Protein AF-A0A257AM51-F1 (afdb_monomer_lite)

pLDDT: mean 82.84, std 11.52, range [50.19, 95.75]

Sequence (113 aa):
MTGPAYGKIPVKAEVILSDGKETKLHDCNIYIHLKGYSLAKVTHIDMESQAFSQGRDCGVLVIGGTNSTIIIPKYRIKVKNKAFRSIIIKGFTFLNKGERIGGYRELNLKLIK

Secondary structure (DSSP, 8-state):
---S-TTEEEE--EEEEESSSEEEESS-EEEEEEE-TTTTEEEEEEEE-TTBSS--EEEEEEEEETTEEEEEESSPEEETTEEESEEEEES--SS-TT-EEESTTT-EEEEE-

Radius of gyration: 13.16 Å; chains: 1; bounding box: 34×28×33 Å

Foldseek 3Di:
DPPDDVQWDWDPWWKWFAAPDTDTDPFKTKTFGFDDPVVRQGAEIEIEDPQFPDKDKFKWKWAFADQKIKIATPAWGDGNPDTGGIMITHRDGPDHHGDIDIDSGRYIYIYHD

Structure (mmCIF, N/CA/C/O backbone):
data_AF-A0A257AM51-F1
#
_entry.id   AF-A0A257AM51-F1
#
loop_
_atom_site.group_PDB
_atom_site.id
_atom_site.type_symbol
_atom_site.label_atom_id
_atom_site.label_alt_id
_atom_site.label_comp_id
_atom_site.label_asym_id
_atom_site.label_entity_id
_atom_site.label_seq_id
_atom_site.pdbx_PDB_ins_code
_atom_site.Cartn_x
_atom_site.Cartn_y
_atom_site.Cartn_z
_atom_site.occupancy
_atom_site.B_iso_or_equiv
_atom_site.auth_seq_id
_atom_site.auth_comp_id
_atom_site.auth_asym_id
_atom_site.auth_atom_id
_atom_site.pdbx_PDB_model_num
ATOM 1 N N . MET A 1 1 ? -8.644 10.419 -9.343 1.00 57.50 1 MET A N 1
ATOM 2 C CA . MET A 1 1 ? -8.077 9.150 -9.850 1.00 57.50 1 MET A CA 1
ATOM 3 C C . MET A 1 1 ? -7.193 9.424 -11.054 1.00 57.50 1 MET A C 1
ATOM 5 O O . MET A 1 1 ? -7.636 10.130 -11.952 1.00 57.50 1 MET A O 1
ATOM 9 N N . THR A 1 2 ? -5.952 8.927 -11.054 1.00 63.34 2 THR A N 1
ATOM 10 C CA . THR A 1 2 ? -4.995 9.156 -12.157 1.00 63.34 2 THR A CA 1
ATOM 11 C C . THR A 1 2 ? -4.856 7.950 -13.083 1.00 63.34 2 THR A C 1
ATOM 13 O O . THR A 1 2 ? -4.419 8.116 -14.216 1.00 63.34 2 THR A O 1
ATOM 16 N N . GLY A 1 3 ? -5.315 6.769 -12.649 1.00 67.00 3 GLY A N 1
ATOM 17 C CA . GLY A 1 3 ? -5.383 5.575 -13.491 1.00 67.00 3 GLY A CA 1
ATOM 18 C C . GLY A 1 3 ? -4.011 5.020 -13.909 1.00 67.00 3 GLY A C 1
ATOM 19 O O . GLY A 1 3 ? -2.969 5.468 -13.416 1.00 67.00 3 GLY A O 1
ATOM 20 N N . PRO A 1 4 ? -3.992 4.009 -14.797 1.00 72.94 4 PRO A N 1
ATOM 21 C CA . PRO A 1 4 ? -2.760 3.473 -15.364 1.00 72.94 4 PRO A CA 1
ATOM 22 C C . PRO A 1 4 ? -2.031 4.543 -16.184 1.00 72.94 4 PRO A C 1
ATOM 24 O O . PRO A 1 4 ? -2.632 5.209 -17.023 1.00 72.94 4 PRO A O 1
ATOM 27 N N . ALA A 1 5 ? -0.725 4.682 -15.971 1.00 75.19 5 ALA A N 1
ATOM 28 C CA . ALA A 1 5 ? 0.117 5.625 -16.697 1.00 75.19 5 ALA A CA 1
ATOM 29 C C . ALA A 1 5 ? 1.508 5.026 -16.925 1.00 75.19 5 ALA A C 1
ATOM 31 O O . ALA A 1 5 ? 1.910 4.076 -16.250 1.00 75.19 5 ALA A O 1
ATOM 32 N N . TYR A 1 6 ? 2.261 5.591 -17.866 1.00 72.94 6 TYR A N 1
ATOM 33 C CA . TYR A 1 6 ? 3.625 5.149 -18.146 1.00 72.94 6 TYR A CA 1
ATOM 34 C C . TYR A 1 6 ? 4.496 5.283 -16.879 1.00 72.94 6 TYR A C 1
ATOM 36 O O . TYR A 1 6 ? 4.531 6.344 -16.259 1.00 72.94 6 TYR A O 1
ATOM 44 N N . GLY A 1 7 ? 5.143 4.189 -16.457 1.00 73.94 7 GLY A N 1
ATOM 45 C CA . GLY A 1 7 ? 5.882 4.105 -15.186 1.00 73.94 7 GLY A CA 1
ATOM 46 C C . GLY A 1 7 ? 5.078 3.589 -13.980 1.00 73.94 7 GLY A C 1
ATOM 47 O O . GLY A 1 7 ? 5.676 3.332 -12.933 1.00 73.94 7 GLY A O 1
ATOM 48 N N . LYS A 1 8 ? 3.757 3.383 -14.109 1.00 81.12 8 LYS A N 1
ATOM 49 C CA . LYS A 1 8 ? 2.907 2.737 -13.093 1.00 81.12 8 LYS A CA 1
ATOM 50 C C . LYS A 1 8 ? 2.656 1.272 -13.436 1.00 81.12 8 LYS A C 1
ATOM 52 O O . LYS A 1 8 ? 2.083 0.962 -14.477 1.00 81.12 8 LYS A O 1
ATOM 57 N N . ILE A 1 9 ? 3.023 0.374 -12.528 1.00 85.00 9 ILE A N 1
ATOM 58 C CA . ILE A 1 9 ? 2.742 -1.059 -12.656 1.00 85.00 9 ILE A CA 1
ATOM 59 C C . ILE A 1 9 ? 1.526 -1.405 -11.789 1.00 85.00 9 ILE A C 1
ATOM 61 O O . ILE A 1 9 ? 1.599 -1.214 -10.572 1.00 85.00 9 ILE A O 1
ATOM 65 N N . PRO A 1 10 ? 0.414 -1.900 -12.367 1.00 87.62 10 PRO A N 1
ATOM 66 C CA . PRO A 1 10 ? -0.753 -2.300 -11.592 1.00 87.62 10 PRO A CA 1
ATOM 67 C C . PRO A 1 10 ? -0.463 -3.564 -10.779 1.00 87.62 10 PRO A C 1
ATOM 69 O O . PRO A 1 10 ? 0.102 -4.533 -11.288 1.00 87.62 10 PRO A O 1
ATOM 72 N N . VAL A 1 11 ? -0.907 -3.574 -9.525 1.00 89.44 11 VAL A N 1
ATOM 73 C CA . VAL A 1 11 ? -0.805 -4.734 -8.634 1.00 89.44 11 VAL A CA 1
ATOM 74 C C . VAL A 1 11 ? -2.193 -5.327 -8.427 1.00 89.44 11 VAL A C 1
ATOM 76 O O . VAL A 1 11 ? -3.076 -4.689 -7.855 1.00 89.44 11 VAL A O 1
ATOM 79 N N . LYS A 1 12 ? -2.386 -6.570 -8.882 1.00 89.81 12 LYS A N 1
ATOM 80 C CA . LYS A 1 12 ? -3.619 -7.332 -8.650 1.00 89.81 12 LYS A CA 1
ATOM 81 C C . LYS A 1 12 ? -3.587 -7.928 -7.245 1.00 89.81 12 LYS A C 1
ATOM 83 O O . LYS A 1 12 ? -2.990 -8.980 -7.040 1.00 89.81 12 LYS A O 1
ATOM 88 N N . ALA A 1 13 ? -4.203 -7.246 -6.290 1.00 92.94 13 ALA A N 1
ATOM 89 C CA . ALA A 1 13 ? -4.240 -7.680 -4.901 1.00 92.94 13 ALA A CA 1
ATOM 90 C C . ALA A 1 13 ? -5.478 -7.144 -4.175 1.00 92.94 13 ALA A C 1
ATOM 92 O O . ALA A 1 13 ? -6.087 -6.162 -4.595 1.00 92.94 13 ALA A O 1
ATOM 93 N N . GLU A 1 14 ? -5.835 -7.783 -3.064 1.00 94.62 14 GLU A N 1
ATOM 94 C CA . GLU A 1 14 ? -6.917 -7.307 -2.208 1.00 94.62 14 GLU A CA 1
ATOM 95 C C . GLU A 1 14 ? -6.399 -6.276 -1.209 1.00 94.62 14 GLU A C 1
ATOM 97 O O . GLU A 1 14 ? -5.393 -6.511 -0.537 1.00 94.62 14 GLU A O 1
ATOM 102 N N . VAL A 1 15 ? -7.122 -5.166 -1.060 1.00 94.75 15 VAL A N 1
ATOM 103 C CA . VAL A 1 15 ? -6.813 -4.133 -0.068 1.00 94.75 15 VAL A CA 1
ATOM 104 C C . VAL A 1 15 ? -7.720 -4.291 1.141 1.00 94.75 15 VAL A C 1
ATOM 106 O O . VAL A 1 15 ? -8.947 -4.264 1.042 1.00 94.75 15 VAL A O 1
ATOM 109 N N . ILE A 1 16 ? -7.106 -4.418 2.309 1.00 95.75 16 ILE A N 1
ATOM 110 C CA . ILE A 1 16 ? -7.783 -4.503 3.597 1.00 95.75 16 ILE A CA 1
ATOM 111 C C . ILE A 1 16 ? -7.281 -3.364 4.471 1.00 95.75 16 ILE A C 1
ATOM 113 O O . ILE A 1 16 ? -6.082 -3.148 4.614 1.00 95.75 16 ILE A O 1
ATOM 117 N N . LEU A 1 17 ? -8.200 -2.633 5.081 1.00 94.56 17 LEU A N 1
ATOM 118 C CA . LEU A 1 17 ? -7.901 -1.623 6.085 1.00 94.56 17 LEU A CA 1
ATOM 119 C C . LEU A 1 17 ? -8.039 -2.255 7.468 1.00 94.56 17 LEU A C 1
ATOM 121 O O . LEU A 1 17 ? -8.993 -2.995 7.710 1.00 94.56 17 LEU A O 1
ATOM 125 N N . SER A 1 18 ? -7.104 -1.969 8.374 1.00 94.75 18 SER A N 1
ATOM 126 C CA . SER A 1 18 ? -7.128 -2.529 9.726 1.00 94.75 18 SER A CA 1
ATOM 127 C C . SER A 1 18 ? -6.856 -1.480 10.803 1.00 94.75 18 SER A C 1
ATOM 129 O O . SER A 1 18 ? -5.964 -0.636 10.689 1.00 94.75 18 SER A O 1
ATOM 131 N N . ASP A 1 19 ? -7.648 -1.530 11.869 1.00 92.88 19 ASP A N 1
ATOM 132 C CA . ASP A 1 19 ? -7.470 -0.792 13.127 1.00 92.88 19 ASP A CA 1
ATOM 133 C C . ASP A 1 19 ? -7.495 -1.721 14.357 1.00 92.88 19 ASP A C 1
ATOM 135 O O . ASP A 1 19 ? -7.668 -1.265 15.484 1.00 92.88 19 ASP A O 1
ATOM 139 N N . GLY A 1 20 ? -7.304 -3.023 14.130 1.00 88.62 20 GLY A N 1
ATOM 140 C CA . GLY A 1 20 ? -7.659 -4.092 15.066 1.00 88.62 20 GLY A CA 1
ATOM 141 C C . GLY A 1 20 ? -8.780 -4.974 14.510 1.00 88.62 20 GLY A C 1
ATOM 142 O O . GLY A 1 20 ? -8.806 -6.168 14.795 1.00 88.62 20 GLY A O 1
ATOM 143 N N . LYS A 1 21 ? -9.636 -4.426 13.635 1.00 92.50 21 LYS A N 1
ATOM 144 C CA . LYS A 1 21 ? -10.586 -5.189 12.814 1.00 92.50 21 LYS A CA 1
ATOM 145 C C . LYS A 1 21 ? -10.278 -5.028 11.325 1.00 92.50 21 LYS A C 1
ATOM 147 O O . LYS A 1 21 ? -10.081 -3.916 10.843 1.00 92.50 21 LYS A O 1
ATOM 152 N N . GLU A 1 22 ? -10.283 -6.133 10.581 1.00 93.88 22 GLU A N 1
ATOM 153 C CA . GLU A 1 22 ? -10.096 -6.119 9.125 1.00 93.88 22 GLU A CA 1
ATOM 154 C C . GLU A 1 22 ? -11.378 -5.672 8.405 1.00 93.88 22 GLU A C 1
ATOM 156 O O . GLU A 1 22 ? -12.465 -6.201 8.639 1.00 93.88 22 GLU A O 1
ATOM 161 N N . THR A 1 23 ? -11.252 -4.689 7.513 1.00 94.38 23 THR A N 1
ATOM 162 C CA . THR A 1 23 ? -12.320 -4.214 6.623 1.00 94.38 23 THR A CA 1
ATOM 163 C C . THR A 1 23 ? -11.814 -4.229 5.186 1.00 94.38 23 THR A C 1
ATOM 165 O O . THR A 1 23 ? -10.857 -3.527 4.861 1.00 94.38 23 THR A O 1
ATOM 168 N N . LYS A 1 24 ? -12.451 -5.010 4.310 1.00 94.06 24 LYS A N 1
ATOM 169 C CA . LYS A 1 24 ? -12.094 -5.056 2.886 1.00 94.06 24 LYS A CA 1
ATOM 170 C C . LYS A 1 24 ? -12.488 -3.751 2.189 1.00 94.06 24 LYS A C 1
ATOM 172 O O . LYS A 1 24 ? -13.600 -3.257 2.371 1.00 94.06 24 LYS A O 1
ATOM 177 N N . LEU A 1 25 ? -11.575 -3.204 1.389 1.00 92.00 25 LEU A N 1
ATOM 178 C CA . LEU A 1 25 ? -11.809 -2.042 0.539 1.00 92.00 25 LEU A CA 1
ATOM 179 C C . LEU A 1 25 ? -11.966 -2.525 -0.908 1.00 92.00 25 LEU A C 1
ATOM 181 O O . LEU A 1 25 ? -10.980 -2.837 -1.567 1.00 92.00 25 LEU A O 1
ATOM 185 N N . HIS A 1 26 ? -13.214 -2.630 -1.369 1.00 86.62 26 HIS A N 1
ATOM 186 C CA . HIS A 1 26 ? -13.548 -3.255 -2.655 1.00 86.62 26 HIS A CA 1
ATOM 187 C C . HIS A 1 26 ? -13.095 -2.439 -3.877 1.00 86.62 26 HIS A C 1
ATOM 189 O O . HIS A 1 26 ? -12.669 -3.029 -4.863 1.00 86.62 26 HIS A O 1
ATOM 195 N N . ASP A 1 27 ? -13.094 -1.107 -3.780 1.00 87.12 27 ASP A N 1
ATOM 196 C CA . ASP A 1 27 ? -12.796 -0.211 -4.904 1.00 87.12 27 ASP A CA 1
ATOM 197 C C . ASP A 1 27 ? -11.440 0.478 -4.720 1.00 87.12 27 ASP A C 1
ATOM 199 O O . ASP A 1 27 ? -11.369 1.702 -4.580 1.00 87.12 27 ASP A O 1
ATOM 203 N N . CYS A 1 28 ? -10.360 -0.301 -4.633 1.00 89.75 28 CYS A N 1
ATOM 204 C CA . CYS A 1 28 ? -9.007 0.235 -4.494 1.00 89.75 28 CYS A CA 1
ATOM 205 C C . CYS A 1 28 ? -8.060 -0.360 -5.531 1.00 89.75 28 CYS A C 1
ATOM 207 O O . CYS A 1 28 ? -7.829 -1.567 -5.551 1.00 89.75 28 CYS A O 1
ATOM 209 N N . ASN A 1 29 ? -7.476 0.507 -6.353 1.00 90.62 29 ASN A N 1
ATOM 210 C CA . ASN A 1 29 ? -6.427 0.135 -7.291 1.00 90.62 29 ASN A CA 1
ATOM 211 C C . ASN A 1 29 ? -5.060 0.425 -6.675 1.00 90.62 29 ASN A C 1
ATOM 213 O O . ASN A 1 29 ? -4.847 1.505 -6.124 1.00 90.62 29 ASN A O 1
ATOM 217 N N . ILE A 1 30 ? -4.127 -0.517 -6.801 1.00 89.69 30 ILE A N 1
ATOM 218 C CA . ILE A 1 30 ? -2.752 -0.361 -6.325 1.00 89.69 30 ILE A CA 1
ATOM 219 C C . ILE A 1 30 ? -1.828 -0.222 -7.531 1.00 89.69 30 ILE A C 1
ATOM 221 O O . ILE A 1 30 ? -1.881 -1.038 -8.455 1.00 89.69 30 ILE A O 1
ATOM 225 N N . TYR A 1 31 ? -0.934 0.761 -7.484 1.00 88.06 31 TYR A N 1
ATOM 226 C CA . TYR A 1 31 ? 0.114 0.934 -8.480 1.00 88.06 31 TYR A CA 1
ATOM 227 C C . TYR A 1 31 ? 1.479 1.085 -7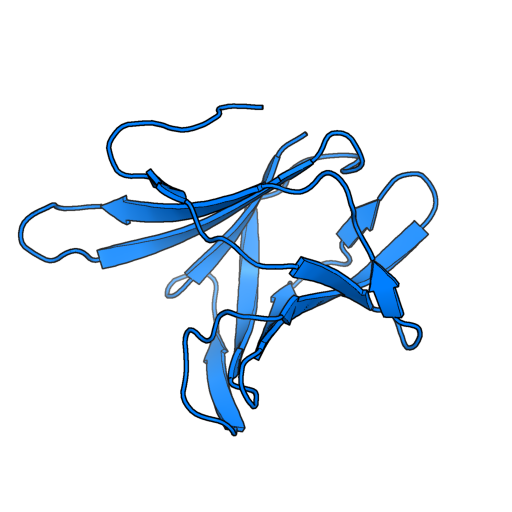.817 1.00 88.06 31 TYR A C 1
ATOM 229 O O . TYR A 1 31 ? 1.644 1.820 -6.845 1.00 88.06 31 TYR A O 1
ATOM 237 N N . ILE A 1 32 ? 2.483 0.414 -8.371 1.00 83.56 32 ILE A N 1
ATOM 238 C CA . ILE A 1 32 ? 3.888 0.639 -8.031 1.00 83.56 32 ILE A CA 1
ATOM 239 C C . ILE A 1 32 ? 4.423 1.675 -9.007 1.00 83.56 32 ILE A C 1
ATOM 241 O O . ILE A 1 32 ? 4.382 1.452 -10.219 1.00 83.56 32 ILE A O 1
ATOM 245 N N . HIS A 1 33 ? 4.924 2.797 -8.495 1.00 77.44 33 HIS A N 1
ATOM 246 C CA . HIS A 1 33 ? 5.482 3.841 -9.341 1.00 77.44 33 HIS A CA 1
ATOM 247 C C . HIS A 1 33 ? 7.005 3.724 -9.423 1.00 77.44 33 HIS A C 1
ATOM 249 O O . HIS A 1 33 ? 7.728 3.861 -8.425 1.00 77.44 33 HIS A O 1
ATOM 255 N N . LEU A 1 34 ? 7.491 3.472 -10.637 1.00 71.00 34 LEU A N 1
ATOM 256 C CA . LEU A 1 34 ? 8.906 3.352 -10.954 1.00 71.00 34 LEU A CA 1
ATOM 257 C C . LEU A 1 34 ? 9.455 4.677 -11.484 1.00 71.00 34 LEU A C 1
ATOM 259 O O . LEU A 1 34 ? 8.803 5.367 -12.266 1.00 71.00 34 LEU A O 1
ATOM 263 N N . LYS A 1 35 ? 10.696 5.006 -11.118 1.00 66.94 35 LYS A N 1
ATOM 264 C CA . LYS A 1 35 ? 11.445 6.108 -11.734 1.00 66.94 35 LYS A CA 1
ATOM 265 C C . LYS A 1 35 ? 12.814 5.621 -12.198 1.00 66.94 35 LYS A C 1
ATOM 267 O O . LYS A 1 35 ? 13.515 4.928 -11.467 1.00 66.94 35 LYS A O 1
ATOM 272 N N . GLY A 1 36 ? 13.200 6.037 -13.405 1.00 60.44 36 GLY A N 1
ATOM 273 C CA . GLY A 1 36 ? 14.458 5.646 -14.045 1.00 60.44 36 GLY A CA 1
ATOM 274 C C . GLY A 1 36 ? 14.400 4.220 -14.593 1.00 60.44 36 GLY A C 1
ATOM 275 O O . GLY A 1 36 ? 14.663 3.266 -13.867 1.00 60.44 36 GLY A O 1
ATOM 276 N N . TYR A 1 37 ? 14.079 4.084 -15.884 1.00 52.69 37 TYR A N 1
ATOM 277 C CA . TYR A 1 37 ? 13.826 2.798 -16.554 1.00 52.69 37 TYR A CA 1
ATOM 278 C C . TYR A 1 37 ? 14.986 1.802 -16.449 1.00 52.69 37 TYR A C 1
ATOM 280 O O . TYR A 1 37 ? 14.744 0.615 -16.277 1.00 52.69 37 TYR A O 1
ATOM 288 N N . SER A 1 38 ? 16.234 2.276 -16.477 1.00 56.31 38 SER A N 1
ATOM 289 C CA . SER A 1 38 ? 17.416 1.404 -16.431 1.00 56.31 38 SER A CA 1
ATOM 290 C C . SER A 1 38 ? 17.723 0.830 -15.044 1.00 56.31 38 SER A C 1
ATOM 292 O O . SER A 1 38 ? 18.375 -0.201 -14.956 1.00 56.31 38 SER A O 1
ATOM 294 N N . LEU A 1 39 ? 17.279 1.485 -13.963 1.00 62.41 39 LEU A N 1
ATOM 295 C CA . LEU A 1 39 ? 17.500 1.021 -12.583 1.00 62.41 39 LEU A CA 1
ATOM 296 C C . LEU A 1 39 ? 16.220 0.484 -11.925 1.00 62.41 39 LEU A C 1
ATOM 298 O O . LEU A 1 39 ? 16.306 -0.093 -10.847 1.00 62.41 39 LEU A O 1
ATOM 302 N N . ALA A 1 40 ? 15.051 0.723 -12.538 1.00 65.62 40 ALA A N 1
ATOM 303 C CA . ALA A 1 40 ? 13.728 0.329 -12.051 1.00 65.62 40 ALA A CA 1
ATOM 304 C C . ALA A 1 40 ? 13.511 0.632 -10.554 1.00 65.62 40 ALA A C 1
ATOM 306 O O . ALA A 1 40 ? 12.955 -0.174 -9.809 1.00 65.62 40 ALA A O 1
ATOM 307 N N . LYS A 1 41 ? 13.949 1.811 -10.089 1.00 69.00 41 LYS A N 1
ATOM 308 C CA . LYS A 1 41 ? 13.802 2.185 -8.678 1.00 69.00 41 LYS A CA 1
ATOM 309 C C . LYS A 1 41 ? 12.329 2.427 -8.365 1.00 69.00 41 LYS A C 1
ATOM 311 O O . LYS A 1 41 ? 11.712 3.337 -8.926 1.00 69.00 41 LYS A O 1
ATOM 316 N N . VAL A 1 42 ? 11.782 1.639 -7.441 1.00 69.06 42 VAL A N 1
ATOM 317 C CA . VAL A 1 42 ? 10.468 1.899 -6.846 1.00 69.06 42 VAL A CA 1
ATOM 318 C C . VAL A 1 42 ? 10.565 3.177 -6.024 1.00 69.06 42 VAL A C 1
ATOM 320 O O . VAL A 1 42 ? 11.434 3.304 -5.169 1.00 69.06 42 VAL A O 1
ATOM 323 N N . THR A 1 43 ? 9.690 4.142 -6.301 1.00 69.75 43 THR A N 1
ATOM 324 C CA . THR A 1 43 ? 9.702 5.438 -5.603 1.00 69.75 43 THR A CA 1
ATOM 325 C C . THR A 1 43 ? 8.552 5.588 -4.617 1.00 69.75 43 THR A C 1
ATOM 327 O O . THR A 1 43 ? 8.706 6.230 -3.579 1.00 69.75 43 THR A O 1
ATOM 330 N N . HIS A 1 44 ? 7.392 5.017 -4.934 1.00 78.81 44 HIS A N 1
ATOM 331 C CA . HIS A 1 44 ? 6.219 5.004 -4.068 1.00 78.81 44 HIS A CA 1
ATOM 332 C C . HIS A 1 44 ? 5.195 3.969 -4.528 1.00 78.81 44 HIS A C 1
ATOM 334 O O . HIS A 1 44 ? 5.234 3.487 -5.662 1.00 78.81 44 HIS A O 1
ATOM 340 N N . ILE A 1 45 ? 4.276 3.657 -3.618 1.00 82.31 45 ILE A N 1
ATOM 341 C CA . ILE A 1 45 ? 3.060 2.896 -3.884 1.00 82.31 45 ILE A CA 1
ATOM 342 C C . ILE A 1 45 ? 1.898 3.890 -3.903 1.00 82.31 45 ILE A C 1
ATOM 344 O O . ILE A 1 45 ? 1.674 4.605 -2.922 1.00 82.31 45 ILE A O 1
ATOM 348 N N . ASP A 1 46 ? 1.156 3.911 -5.003 1.00 86.06 46 ASP A N 1
ATOM 349 C CA . ASP A 1 46 ? -0.112 4.625 -5.116 1.00 86.06 46 ASP A CA 1
ATOM 350 C C . ASP A 1 46 ? -1.256 3.670 -4.782 1.00 86.06 46 ASP A C 1
ATOM 352 O O . ASP A 1 46 ? -1.328 2.556 -5.303 1.00 86.06 46 ASP A O 1
ATOM 356 N N . MET A 1 47 ? -2.181 4.127 -3.946 1.00 87.38 47 MET A N 1
ATOM 357 C CA . MET A 1 47 ? -3.474 3.486 -3.741 1.00 87.38 47 MET A CA 1
ATOM 358 C C . MET A 1 47 ? -4.575 4.469 -4.106 1.00 87.38 47 MET A C 1
ATOM 360 O O . MET A 1 47 ? -4.714 5.521 -3.478 1.00 87.38 47 MET A O 1
ATOM 364 N N . GLU A 1 48 ? -5.361 4.124 -5.120 1.00 87.38 48 GLU A N 1
ATOM 365 C CA . GLU A 1 48 ? -6.441 4.966 -5.628 1.00 87.38 48 GLU A CA 1
ATOM 366 C C . GLU A 1 48 ? -7.803 4.379 -5.255 1.00 87.38 48 GLU A C 1
ATOM 368 O O . GLU A 1 48 ? -8.121 3.255 -5.644 1.00 87.38 48 GLU A O 1
ATOM 373 N N . SER A 1 49 ? -8.616 5.140 -4.521 1.00 86.69 49 SER A N 1
ATOM 374 C CA . SER A 1 49 ? -9.984 4.767 -4.152 1.00 86.69 49 SER A CA 1
ATOM 375 C C . SER A 1 49 ? -10.828 6.005 -3.872 1.00 86.69 49 SER A C 1
ATOM 377 O O . SER A 1 49 ? -10.434 6.860 -3.077 1.00 86.69 49 SER A O 1
ATOM 379 N N . GLN A 1 50 ? -12.056 6.030 -4.397 1.00 85.19 50 GLN A N 1
ATOM 380 C CA . GLN A 1 50 ? -13.029 7.092 -4.108 1.00 85.19 50 GLN A CA 1
ATOM 381 C C . GLN A 1 50 ? -13.381 7.195 -2.616 1.00 85.19 50 GLN A C 1
ATOM 383 O O . GLN A 1 50 ? -13.885 8.220 -2.151 1.00 85.19 50 GLN A O 1
ATOM 388 N N . ALA A 1 51 ? -13.135 6.128 -1.850 1.00 85.56 51 ALA A N 1
ATOM 389 C CA . ALA A 1 51 ? -13.428 6.081 -0.428 1.00 85.56 51 ALA A CA 1
ATOM 390 C C . ALA A 1 51 ? -12.431 6.897 0.419 1.00 85.56 51 ALA A C 1
ATOM 392 O O . ALA A 1 51 ? -12.750 7.242 1.565 1.00 85.56 51 ALA A O 1
ATOM 393 N N . PHE A 1 52 ? -11.244 7.215 -0.114 1.00 83.75 52 PHE A N 1
ATOM 394 C CA . PHE A 1 52 ? -10.271 8.055 0.580 1.00 83.75 52 PHE A CA 1
ATOM 395 C C . PHE A 1 52 ? -10.803 9.483 0.716 1.00 83.75 52 PHE A C 1
ATOM 397 O O . PHE A 1 52 ? -11.256 10.104 -0.244 1.00 83.75 52 PHE A O 1
ATOM 404 N N . SER A 1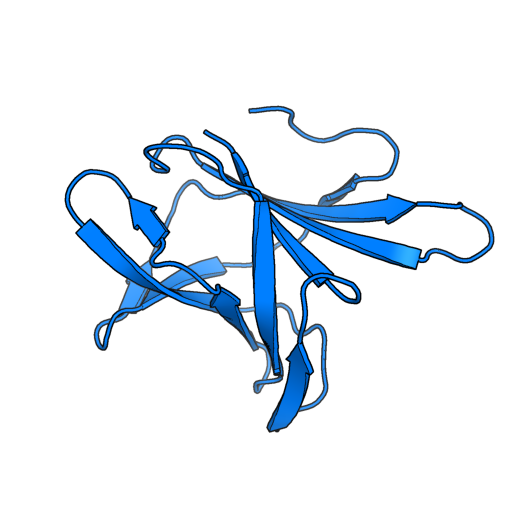 53 ? -10.759 10.027 1.934 1.00 72.50 53 SER A N 1
ATOM 405 C CA . SER A 1 53 ? -11.303 11.364 2.190 1.00 72.50 53 SER A CA 1
ATOM 406 C C . SER A 1 53 ? -10.403 12.467 1.627 1.00 72.50 53 SER A C 1
ATOM 408 O O . SER A 1 53 ? -10.907 13.445 1.079 1.00 72.50 53 SER A O 1
ATOM 410 N N . GLN A 1 54 ? -9.082 12.311 1.770 1.00 66.06 54 GLN A N 1
ATOM 411 C CA . GLN A 1 54 ? -8.043 13.213 1.267 1.00 66.06 54 GLN A CA 1
ATOM 412 C C . GLN A 1 54 ? -6.752 12.425 1.039 1.00 66.06 54 GLN A C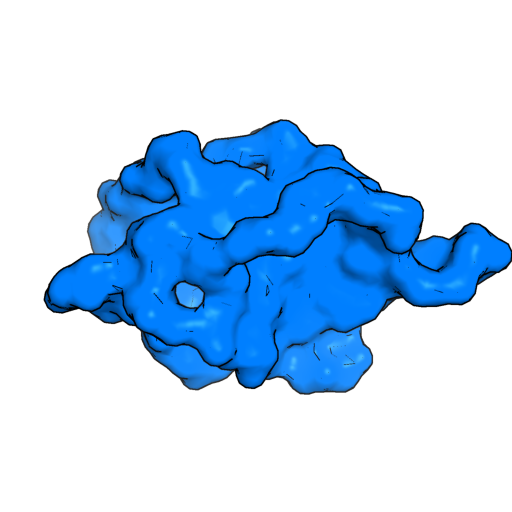 1
ATOM 414 O O . GLN A 1 54 ? -6.386 11.577 1.857 1.00 66.06 54 GLN A O 1
ATOM 419 N N . GLY A 1 55 ? -6.062 12.730 -0.057 1.00 63.69 55 GLY A N 1
ATOM 420 C CA . GLY A 1 55 ? -4.751 12.172 -0.338 1.00 63.69 55 GLY A CA 1
ATOM 421 C C . GLY A 1 55 ? -3.646 12.899 0.409 1.00 63.69 55 GLY A C 1
ATOM 422 O O . GLY A 1 55 ? -3.600 14.127 0.389 1.00 63.69 55 GLY A O 1
ATOM 423 N N . ARG A 1 56 ? -2.750 12.159 1.069 1.00 69.62 56 ARG A N 1
ATOM 424 C CA . ARG A 1 56 ? -1.477 12.712 1.546 1.00 69.62 56 ARG A CA 1
ATOM 425 C C . ARG A 1 56 ? -0.353 11.734 1.267 1.00 69.62 56 ARG A C 1
ATOM 427 O O . ARG A 1 56 ? -0.494 10.542 1.538 1.00 69.62 56 ARG A O 1
ATOM 434 N N . ASP A 1 57 ? 0.774 12.278 0.844 1.00 78.50 57 ASP A N 1
ATOM 435 C CA . ASP A 1 57 ? 2.026 11.544 0.819 1.00 78.50 57 ASP A CA 1
ATOM 436 C C . ASP A 1 57 ? 2.540 11.432 2.254 1.00 78.50 57 ASP A C 1
ATOM 438 O O . ASP A 1 57 ? 2.555 12.403 3.025 1.00 78.50 57 ASP A O 1
ATOM 442 N N . CYS A 1 58 ? 2.940 10.229 2.648 1.00 80.69 58 CYS A N 1
ATOM 443 C CA . CYS A 1 58 ? 3.619 10.033 3.915 1.00 80.69 58 CYS A CA 1
ATOM 444 C C . CYS A 1 58 ? 4.613 8.880 3.844 1.00 80.69 58 CYS A C 1
ATOM 446 O O . CYS A 1 58 ? 4.460 7.940 3.062 1.00 80.69 58 CYS A O 1
ATOM 448 N N . GLY A 1 59 ? 5.616 8.960 4.719 1.00 83.81 59 GLY A N 1
ATOM 449 C CA . GLY A 1 59 ? 6.500 7.838 4.973 1.00 83.81 59 GLY A CA 1
ATOM 450 C C . GLY A 1 59 ? 5.715 6.692 5.600 1.00 83.81 59 GLY A C 1
ATOM 451 O O . GLY A 1 59 ? 4.783 6.908 6.388 1.00 83.81 59 GLY A O 1
ATOM 452 N N . VAL A 1 60 ? 6.116 5.478 5.254 1.00 88.44 60 VAL A N 1
ATOM 453 C CA . VAL A 1 60 ? 5.480 4.251 5.722 1.00 88.44 60 VAL A CA 1
ATOM 454 C C . VAL A 1 60 ? 6.510 3.292 6.292 1.00 88.44 60 VAL A C 1
ATOM 456 O O . VAL A 1 60 ? 7.688 3.365 5.952 1.00 88.44 60 VAL A O 1
ATOM 459 N N . LEU A 1 61 ? 6.052 2.397 7.157 1.00 89.44 61 LEU A N 1
ATOM 460 C CA . LEU A 1 61 ? 6.723 1.143 7.463 1.00 89.44 61 LEU A CA 1
ATOM 461 C C . LEU A 1 61 ? 6.018 0.043 6.669 1.00 89.44 61 LEU A C 1
ATOM 463 O O . LEU A 1 61 ? 4.803 -0.115 6.784 1.00 89.44 61 LEU A O 1
ATOM 467 N N . VAL A 1 62 ? 6.768 -0.714 5.883 1.00 90.12 62 VAL A N 1
ATOM 468 C CA . VAL A 1 62 ? 6.285 -1.883 5.152 1.00 90.12 62 VAL A CA 1
ATOM 469 C C . VAL A 1 62 ? 6.869 -3.136 5.778 1.00 90.12 62 VAL A C 1
ATOM 471 O O . VAL A 1 62 ? 8.060 -3.199 6.067 1.00 90.12 62 VAL A O 1
ATOM 474 N N . ILE A 1 63 ? 6.009 -4.120 6.012 1.00 92.50 63 ILE A N 1
ATOM 475 C CA . ILE A 1 63 ? 6.346 -5.393 6.641 1.00 92.50 63 ILE A CA 1
ATOM 476 C C . ILE A 1 63 ? 5.916 -6.519 5.703 1.00 92.50 63 ILE A C 1
ATOM 478 O O . ILE A 1 63 ? 4.765 -6.552 5.255 1.00 92.50 63 ILE A O 1
ATOM 482 N N . GLY A 1 64 ? 6.831 -7.447 5.427 1.00 93.06 64 GLY A N 1
ATOM 483 C CA . GLY A 1 64 ? 6.544 -8.647 4.646 1.00 93.06 64 GLY A CA 1
ATOM 484 C C . GLY A 1 64 ? 5.785 -9.692 5.462 1.00 93.06 64 GLY A C 1
ATOM 485 O O . GLY A 1 64 ? 6.158 -10.024 6.590 1.00 93.06 64 GLY A O 1
ATOM 486 N N . GLY A 1 65 ? 4.713 -10.229 4.889 1.00 93.00 65 GLY A N 1
ATOM 487 C CA . GLY A 1 65 ? 3.925 -11.333 5.430 1.00 93.00 65 GLY A CA 1
ATOM 488 C C . GLY A 1 65 ? 3.896 -12.530 4.481 1.00 93.00 65 GLY A C 1
ATOM 489 O O . GLY A 1 65 ? 4.538 -12.546 3.434 1.00 93.00 65 GLY A O 1
ATOM 490 N N . THR A 1 66 ? 3.140 -13.565 4.839 1.00 92.81 66 THR A N 1
ATOM 491 C CA . THR A 1 66 ? 2.974 -14.742 3.974 1.00 92.81 66 THR A CA 1
ATOM 492 C C . THR A 1 66 ? 1.925 -14.435 2.907 1.00 92.81 66 THR A C 1
ATOM 494 O O . THR A 1 66 ? 0.738 -14.384 3.211 1.00 92.81 66 THR A O 1
ATOM 497 N N . ASN A 1 67 ? 2.375 -14.194 1.670 1.00 93.75 67 ASN A N 1
ATOM 498 C CA . ASN A 1 67 ? 1.540 -13.734 0.549 1.00 93.75 67 ASN A CA 1
ATOM 499 C C . ASN A 1 67 ? 0.761 -12.436 0.851 1.00 93.75 67 ASN A C 1
ATOM 501 O O . ASN A 1 67 ? -0.365 -12.220 0.391 1.00 93.75 67 ASN A O 1
ATOM 505 N N . SER A 1 68 ? 1.348 -11.570 1.673 1.00 94.56 68 SER A N 1
ATOM 506 C CA . SER A 1 68 ? 0.733 -10.304 2.041 1.00 94.56 68 SER A CA 1
ATOM 507 C C . SER A 1 68 ? 1.779 -9.261 2.378 1.00 94.56 68 SER A C 1
ATOM 509 O O . SER A 1 68 ? 2.801 -9.587 2.972 1.00 94.56 68 SER A O 1
ATOM 511 N N . THR A 1 69 ? 1.459 -8.002 2.134 1.00 93.75 69 THR A N 1
ATOM 512 C CA . THR A 1 69 ? 2.234 -6.857 2.606 1.00 93.75 69 THR A CA 1
ATOM 513 C C . THR A 1 69 ? 1.416 -6.077 3.613 1.00 93.75 69 THR A C 1
ATOM 515 O O . THR A 1 69 ? 0.271 -5.730 3.337 1.00 93.75 69 THR A O 1
ATOM 518 N N . ILE A 1 70 ? 2.010 -5.735 4.752 1.00 93.94 70 ILE A N 1
ATOM 519 C CA . ILE A 1 70 ? 1.403 -4.814 5.711 1.00 93.94 70 ILE A CA 1
ATOM 520 C C . ILE A 1 70 ? 2.089 -3.459 5.569 1.00 93.94 70 ILE A C 1
ATOM 522 O O . ILE A 1 70 ? 3.308 -3.362 5.674 1.00 93.94 70 ILE A O 1
ATOM 526 N N . ILE A 1 71 ? 1.303 -2.411 5.357 1.00 92.00 71 ILE A N 1
ATOM 527 C CA . ILE A 1 71 ? 1.757 -1.026 5.274 1.00 92.00 71 ILE A CA 1
ATOM 528 C C . ILE A 1 71 ? 1.203 -0.268 6.475 1.00 92.00 71 ILE A C 1
ATOM 530 O O . ILE A 1 71 ? -0.008 -0.179 6.680 1.00 92.00 71 ILE A O 1
ATOM 534 N N . ILE A 1 72 ? 2.100 0.297 7.271 1.00 91.94 72 ILE A N 1
ATOM 535 C CA . ILE A 1 72 ? 1.788 1.116 8.438 1.00 91.94 72 ILE A CA 1
ATOM 536 C C . ILE A 1 72 ? 2.242 2.546 8.129 1.00 91.94 72 ILE A C 1
ATOM 538 O O . ILE A 1 72 ? 3.432 2.856 8.242 1.00 91.94 72 ILE A O 1
ATOM 542 N N . PRO A 1 73 ? 1.329 3.427 7.697 1.00 89.75 73 PRO A N 1
ATOM 543 C CA . PRO A 1 73 ? 1.671 4.814 7.432 1.00 89.75 73 PRO A CA 1
ATOM 544 C C . PRO A 1 73 ? 1.923 5.607 8.713 1.00 89.75 73 PRO A C 1
ATOM 546 O O . PRO A 1 73 ? 1.380 5.307 9.776 1.00 89.75 73 PRO A O 1
ATOM 549 N N . LYS A 1 74 ? 2.706 6.686 8.592 1.00 87.94 74 LYS A N 1
ATOM 550 C CA . LYS A 1 74 ? 2.974 7.630 9.693 1.00 87.94 74 LYS A CA 1
ATOM 551 C C . LYS A 1 74 ? 1.696 8.226 10.299 1.00 87.94 74 LYS A C 1
ATOM 553 O O . LYS A 1 74 ? 1.675 8.580 11.475 1.00 87.94 74 LYS A O 1
ATOM 558 N N . TYR A 1 75 ? 0.641 8.364 9.498 1.00 87.94 75 TYR A N 1
ATOM 559 C CA . TYR A 1 75 ? -0.640 8.933 9.910 1.00 87.94 75 TYR A CA 1
ATOM 560 C C . TYR A 1 75 ? -1.775 7.950 9.638 1.00 87.94 75 TYR A C 1
ATOM 562 O O . TYR A 1 75 ? -1.718 7.195 8.671 1.00 87.94 75 TYR A O 1
ATOM 570 N N . ARG A 1 76 ? -2.835 8.002 10.454 1.00 89.69 76 ARG A N 1
ATOM 571 C CA . ARG A 1 76 ? -4.027 7.171 10.239 1.00 89.69 76 ARG A CA 1
ATOM 572 C C . ARG A 1 76 ? -4.656 7.434 8.871 1.00 89.69 76 ARG A C 1
ATOM 574 O O . ARG A 1 76 ? -4.796 8.586 8.456 1.00 89.69 76 ARG A O 1
ATOM 581 N N . ILE A 1 77 ? -5.093 6.359 8.224 1.00 89.12 77 ILE A N 1
ATOM 582 C CA . ILE A 1 77 ? -5.774 6.392 6.928 1.00 89.12 77 ILE A CA 1
ATOM 583 C C . ILE A 1 77 ? -7.239 6.725 7.172 1.00 89.12 77 ILE A C 1
ATOM 585 O O . ILE A 1 77 ? -7.941 5.965 7.835 1.00 89.12 77 ILE A O 1
ATOM 589 N N . LYS A 1 78 ? -7.712 7.854 6.648 1.00 88.31 78 LYS A N 1
ATOM 590 C CA . LYS A 1 78 ? -9.117 8.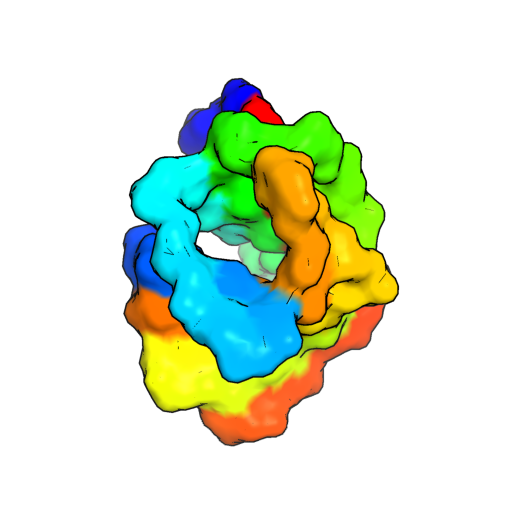251 6.767 1.00 88.31 78 LYS A CA 1
ATOM 591 C C . LYS A 1 78 ? -9.896 7.788 5.539 1.00 88.31 78 LYS A C 1
ATOM 593 O O . LYS A 1 78 ? -9.575 8.166 4.412 1.00 88.31 78 LYS A O 1
ATOM 598 N N . VAL A 1 79 ? -10.921 6.975 5.772 1.00 86.94 79 VAL A N 1
ATOM 599 C CA . VAL A 1 79 ? -11.837 6.471 4.741 1.00 86.94 79 VAL A CA 1
ATOM 600 C C . VAL A 1 79 ? -13.256 6.725 5.215 1.00 86.94 79 VAL A C 1
ATOM 602 O O . VAL A 1 79 ? -13.668 6.210 6.258 1.00 86.94 79 VAL A O 1
ATOM 605 N N . LYS A 1 80 ? -14.005 7.537 4.461 1.00 84.12 80 LYS A N 1
ATOM 606 C CA . LYS A 1 80 ? -15.321 8.052 4.882 1.00 84.12 80 LYS A CA 1
ATOM 607 C C . LYS A 1 80 ? -15.240 8.635 6.312 1.00 84.12 80 LYS A C 1
ATOM 609 O O . LYS A 1 80 ? -14.472 9.564 6.539 1.00 84.12 80 LYS A O 1
ATOM 614 N N . ASN A 1 81 ? -15.958 8.049 7.277 1.00 85.00 81 ASN A N 1
ATOM 615 C CA . ASN A 1 81 ? -16.017 8.493 8.679 1.00 85.00 81 ASN A CA 1
ATOM 616 C C . ASN A 1 81 ? -15.180 7.628 9.644 1.00 85.00 81 ASN A C 1
ATOM 618 O O . ASN A 1 81 ? -15.374 7.696 10.855 1.00 85.00 81 ASN A O 1
ATOM 622 N N . LYS A 1 82 ? -14.277 6.780 9.133 1.00 89.88 82 LYS A N 1
ATOM 623 C CA . LYS A 1 82 ? -13.431 5.891 9.947 1.00 89.88 82 LYS A CA 1
ATOM 624 C C . LYS A 1 82 ? -11.948 6.137 9.693 1.00 89.88 82 LYS A C 1
ATOM 626 O O . LYS A 1 82 ? -11.551 6.585 8.617 1.00 89.88 82 LYS A O 1
ATOM 631 N N . ALA A 1 83 ? -11.131 5.839 10.701 1.00 90.94 83 ALA A N 1
ATOM 632 C CA . ALA A 1 83 ? -9.686 6.005 10.652 1.00 90.94 83 ALA A CA 1
ATOM 633 C C . ALA A 1 83 ? -8.989 4.674 10.948 1.00 90.94 83 ALA A C 1
ATOM 635 O O . ALA A 1 83 ? -9.206 4.085 12.000 1.00 90.94 83 ALA A O 1
ATOM 636 N N . PHE A 1 84 ? -8.117 4.243 10.044 1.00 93.44 84 PHE A N 1
ATOM 637 C CA . PHE A 1 84 ? -7.434 2.955 10.109 1.00 93.44 84 PHE A CA 1
ATOM 638 C C . PHE A 1 84 ? -5.950 3.129 10.427 1.00 93.44 84 PHE A C 1
ATOM 640 O O . PHE A 1 84 ? -5.346 4.160 10.111 1.00 93.44 84 PHE A O 1
ATOM 647 N N . ARG A 1 85 ? -5.359 2.129 11.088 1.00 93.94 85 ARG A N 1
ATOM 648 C CA . ARG A 1 85 ? -3.951 2.145 11.511 1.00 93.94 85 ARG A CA 1
ATOM 649 C C . ARG A 1 85 ? -3.020 1.583 10.441 1.00 93.94 85 ARG A C 1
ATOM 651 O O . ARG A 1 85 ? -1.886 2.039 10.342 1.00 93.94 85 ARG A O 1
ATOM 658 N N . SER A 1 86 ? -3.477 0.604 9.673 1.00 93.88 86 SER A N 1
ATOM 659 C CA . SER A 1 86 ? -2.672 -0.058 8.653 1.00 93.88 86 SER A CA 1
ATOM 660 C C . SER A 1 86 ? -3.500 -0.458 7.439 1.00 93.88 86 SER A C 1
ATOM 662 O O . SER A 1 86 ? -4.732 -0.509 7.476 1.00 93.88 86 SER A O 1
ATOM 664 N N . ILE A 1 87 ? -2.781 -0.742 6.360 1.00 93.50 87 ILE A N 1
ATOM 665 C CA . ILE A 1 87 ? -3.290 -1.360 5.143 1.00 93.50 87 ILE A CA 1
ATOM 666 C C . ILE A 1 87 ? -2.629 -2.726 5.017 1.00 93.50 87 ILE A C 1
ATOM 668 O O . ILE A 1 87 ? -1.428 -2.857 5.230 1.00 93.50 87 ILE A O 1
ATOM 672 N N . ILE A 1 88 ? -3.401 -3.739 4.664 1.00 95.00 88 ILE A N 1
ATOM 673 C CA . ILE A 1 88 ? -2.925 -5.079 4.355 1.00 95.00 88 ILE A CA 1
ATOM 674 C C . ILE A 1 88 ? -3.257 -5.331 2.888 1.00 95.00 88 ILE A C 1
ATOM 676 O O . ILE A 1 88 ? -4.417 -5.271 2.488 1.00 95.00 88 ILE A O 1
ATOM 680 N N . ILE A 1 89 ? -2.230 -5.595 2.091 1.00 94.69 89 ILE A N 1
ATOM 681 C CA . ILE A 1 89 ? -2.346 -6.009 0.697 1.00 94.69 89 ILE A CA 1
ATOM 682 C C . ILE A 1 89 ? -2.220 -7.532 0.680 1.00 94.69 89 ILE A C 1
ATOM 684 O O . ILE A 1 89 ? -1.147 -8.043 0.995 1.00 94.69 89 ILE A O 1
ATOM 688 N N . LYS A 1 90 ? -3.283 -8.271 0.350 1.00 94.69 90 LYS A N 1
ATOM 689 C CA . LYS A 1 90 ? -3.244 -9.743 0.220 1.00 94.69 90 LYS A CA 1
ATOM 690 C C . LYS A 1 90 ? -3.085 -10.145 -1.247 1.00 94.69 90 LYS A C 1
ATOM 692 O O . LYS A 1 90 ? -3.728 -9.563 -2.114 1.00 94.69 90 LYS A O 1
ATOM 697 N N . GLY A 1 91 ? -2.249 -11.147 -1.516 1.00 92.12 91 GLY A N 1
ATOM 698 C CA . GLY A 1 91 ? -1.922 -11.596 -2.877 1.00 92.12 91 GLY A CA 1
ATOM 699 C C . GLY A 1 91 ? -0.706 -10.903 -3.496 1.00 92.12 91 GLY A C 1
ATOM 700 O O . GLY A 1 91 ? -0.403 -11.134 -4.662 1.00 92.12 91 GLY A O 1
ATOM 701 N N . PHE A 1 92 ? -0.007 -10.056 -2.732 1.00 88.44 92 PHE A N 1
ATOM 702 C CA . PHE A 1 92 ? 1.232 -9.415 -3.166 1.00 88.44 92 PHE A CA 1
ATOM 703 C C . PHE A 1 92 ? 2.175 -9.178 -1.979 1.00 88.44 92 PHE A C 1
ATOM 705 O O . PHE A 1 92 ? 1.760 -8.646 -0.942 1.00 88.44 92 PHE A O 1
ATOM 712 N N . THR A 1 93 ? 3.452 -9.543 -2.132 1.00 87.81 93 THR A N 1
ATOM 713 C CA . THR A 1 93 ? 4.500 -9.281 -1.135 1.00 87.81 93 THR A CA 1
ATOM 714 C C . THR A 1 93 ? 5.646 -8.473 -1.736 1.00 87.81 93 THR A C 1
ATOM 716 O O . THR A 1 93 ? 6.170 -8.837 -2.784 1.00 87.81 93 THR A O 1
ATOM 719 N N . PHE A 1 94 ? 6.036 -7.378 -1.078 1.00 80.00 94 PHE A N 1
ATOM 720 C CA . PHE A 1 94 ? 7.242 -6.618 -1.446 1.00 80.00 94 PHE A CA 1
ATOM 721 C C . PHE A 1 94 ? 8.512 -7.174 -0.795 1.00 80.00 94 PHE A C 1
ATOM 723 O O . PHE A 1 94 ? 9.605 -6.923 -1.286 1.00 80.00 94 PHE A O 1
ATOM 730 N N . LEU A 1 95 ? 8.363 -7.870 0.334 1.00 86.75 95 LEU A N 1
ATOM 731 C CA . LEU A 1 95 ? 9.454 -8.278 1.217 1.00 86.75 95 LEU A CA 1
ATOM 732 C C . LEU A 1 95 ? 9.282 -9.737 1.639 1.00 86.75 95 LEU A C 1
ATOM 734 O O . LEU A 1 95 ? 8.165 -10.272 1.601 1.00 86.75 95 LEU A O 1
ATOM 738 N N . ASN A 1 96 ? 10.359 -10.362 2.111 1.00 89.56 96 ASN A N 1
ATOM 739 C CA . ASN A 1 96 ? 10.260 -11.667 2.750 1.00 89.56 96 ASN A CA 1
ATOM 740 C C . ASN A 1 96 ? 9.504 -11.558 4.079 1.00 89.56 96 ASN A C 1
ATOM 742 O O . ASN A 1 96 ? 9.416 -10.502 4.712 1.00 89.56 96 ASN A O 1
ATOM 746 N N . LYS A 1 97 ? 8.942 -12.681 4.531 1.00 93.00 97 LYS A N 1
ATOM 747 C CA . LYS A 1 97 ? 8.192 -12.729 5.788 1.00 93.00 97 LYS A CA 1
ATOM 748 C C . LYS A 1 97 ? 9.057 -12.233 6.953 1.00 93.00 97 LYS A C 1
ATOM 750 O O . LYS A 1 97 ? 10.104 -12.801 7.234 1.00 93.00 97 LYS A O 1
ATOM 755 N N . GLY A 1 98 ? 8.566 -11.223 7.668 1.00 89.75 98 GLY A N 1
ATOM 756 C CA . GLY A 1 98 ? 9.231 -10.646 8.838 1.00 89.75 98 GLY A CA 1
ATOM 757 C C . GLY A 1 98 ? 10.214 -9.517 8.524 1.00 89.75 98 GLY A C 1
ATOM 758 O O . GLY A 1 98 ? 10.530 -8.750 9.435 1.00 89.75 98 GLY A O 1
ATOM 759 N N . GLU A 1 99 ? 10.629 -9.354 7.264 1.00 91.25 99 GLU A N 1
ATOM 760 C CA . GLU A 1 99 ? 1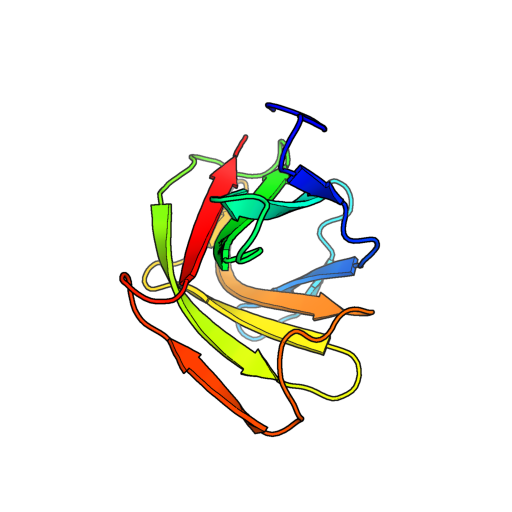1.429 -8.206 6.837 1.00 91.25 99 GLU A CA 1
ATOM 761 C C . GLU A 1 99 ? 10.627 -6.912 6.948 1.00 91.25 99 GLU A C 1
ATOM 763 O O . GLU A 1 99 ? 9.398 -6.882 6.803 1.00 91.25 99 GLU A O 1
ATOM 768 N N . ARG A 1 100 ? 11.351 -5.828 7.228 1.00 89.62 100 ARG A N 1
ATOM 769 C CA . ARG A 1 100 ? 10.786 -4.502 7.443 1.00 89.62 100 ARG A CA 1
ATOM 770 C C . ARG A 1 100 ? 11.628 -3.471 6.717 1.00 89.62 100 ARG A C 1
ATOM 772 O O . ARG A 1 100 ? 12.838 -3.434 6.909 1.00 89.62 100 ARG A O 1
ATOM 779 N N . ILE A 1 101 ? 10.973 -2.609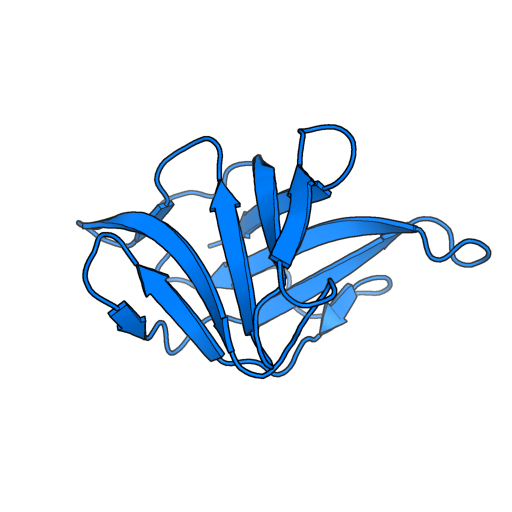 5.953 1.00 87.00 101 ILE A N 1
ATOM 780 C CA . ILE A 1 101 ? 11.582 -1.424 5.344 1.00 87.00 101 ILE A CA 1
ATOM 781 C C . ILE A 1 101 ? 10.729 -0.213 5.698 1.00 87.00 101 ILE A C 1
ATOM 783 O O . ILE A 1 101 ? 9.502 -0.319 5.763 1.00 87.00 101 ILE A O 1
ATOM 787 N N . GLY A 1 102 ? 11.329 0.941 5.963 1.00 77.94 102 GLY A N 1
ATOM 788 C CA . GLY A 1 102 ? 10.524 2.099 6.314 1.00 77.94 102 GLY A CA 1
ATOM 789 C C . GLY A 1 102 ? 11.264 3.418 6.293 1.00 77.94 102 GLY A C 1
ATOM 790 O O . GLY A 1 102 ? 12.464 3.494 6.517 1.00 77.94 102 GLY A O 1
ATOM 791 N N . GLY A 1 103 ? 10.501 4.484 6.067 1.00 66.31 103 GLY A N 1
ATOM 792 C CA . GLY A 1 103 ? 11.005 5.852 6.069 1.00 66.31 103 GLY A CA 1
ATOM 793 C C . GLY A 1 103 ? 10.590 6.640 4.832 1.00 66.31 103 GLY A C 1
ATOM 794 O O . GLY A 1 103 ? 10.361 6.094 3.760 1.00 66.31 103 GLY A O 1
ATOM 795 N N . TYR A 1 104 ? 10.531 7.965 4.983 1.00 56.75 104 TYR A N 1
ATOM 796 C CA . TYR A 1 104 ? 10.130 8.907 3.924 1.00 56.75 104 TYR A CA 1
ATOM 797 C C . TYR A 1 104 ? 11.047 8.869 2.683 1.00 56.75 104 TYR A C 1
ATOM 799 O O . TYR A 1 104 ? 10.665 9.321 1.606 1.00 56.75 104 TYR A O 1
ATOM 807 N N . ARG A 1 105 ? 12.275 8.353 2.835 1.00 50.19 105 ARG A N 1
ATOM 808 C CA . ARG A 1 105 ? 13.285 8.287 1.769 1.00 50.19 105 ARG A CA 1
ATOM 809 C C . ARG A 1 105 ? 13.246 6.998 0.947 1.00 50.19 105 ARG A C 1
ATOM 811 O O . ARG A 1 105 ? 13.662 7.039 -0.204 1.00 50.19 105 ARG A O 1
ATOM 818 N N . GLU A 1 106 ? 12.772 5.892 1.518 1.00 57.62 106 GLU A N 1
ATOM 819 C CA . GLU A 1 106 ? 12.850 4.565 0.885 1.00 57.62 106 GLU A CA 1
ATOM 820 C C . GLU A 1 106 ? 11.541 4.173 0.208 1.00 57.62 106 GLU A C 1
ATOM 822 O O . GLU A 1 106 ? 11.558 3.592 -0.874 1.00 57.62 106 GLU A O 1
ATOM 827 N N . LEU A 1 107 ? 10.402 4.528 0.808 1.00 59.78 107 LEU A N 1
ATOM 828 C CA . LEU A 1 107 ? 9.101 4.262 0.216 1.00 59.78 107 LEU A CA 1
ATOM 829 C C . LEU A 1 107 ? 8.040 5.209 0.773 1.00 59.78 107 LEU A C 1
ATOM 831 O O . LEU A 1 107 ? 7.903 5.383 1.985 1.00 59.78 107 LEU A O 1
ATOM 835 N N . ASN A 1 108 ? 7.248 5.786 -0.125 1.00 69.38 108 ASN A N 1
ATOM 836 C CA . ASN A 1 108 ? 6.102 6.609 0.239 1.00 69.38 108 ASN A CA 1
ATOM 837 C C . ASN A 1 108 ? 4.800 5.920 -0.166 1.00 69.38 108 ASN A C 1
ATOM 839 O O . ASN A 1 108 ? 4.748 5.209 -1.171 1.00 69.38 108 ASN A O 1
ATOM 843 N N . LEU A 1 109 ? 3.750 6.158 0.617 1.00 73.19 109 LEU A N 1
ATOM 844 C CA . LEU A 1 109 ? 2.382 5.814 0.250 1.00 73.19 109 LEU A CA 1
ATOM 845 C C . LEU A 1 109 ? 1.662 7.088 -0.159 1.00 73.19 109 LEU A C 1
ATOM 847 O O . LEU A 1 109 ? 1.625 8.047 0.620 1.00 73.19 109 LEU A O 1
ATOM 851 N N . LYS A 1 110 ? 1.062 7.063 -1.347 1.00 76.56 110 LYS A N 1
ATOM 852 C CA . LYS A 1 110 ? 0.114 8.084 -1.778 1.00 76.56 110 LYS A CA 1
ATOM 853 C C . LYS A 1 110 ? -1.281 7.495 -1.785 1.00 76.56 110 LYS A C 1
ATOM 855 O O . LYS A 1 110 ? -1.542 6.475 -2.417 1.00 76.56 110 LYS A O 1
ATOM 860 N N . LEU A 1 111 ? -2.181 8.155 -1.074 1.00 75.50 111 LEU A N 1
ATOM 861 C CA . LEU A 1 111 ? -3.607 7.871 -1.149 1.00 75.50 111 LEU A CA 1
ATOM 862 C C . LEU A 1 111 ? -4.206 8.855 -2.143 1.00 75.50 111 LEU A C 1
ATOM 864 O O . LEU A 1 111 ? -3.963 10.050 -2.020 1.00 75.50 111 LEU A O 1
ATOM 868 N N . ILE A 1 112 ? -4.958 8.385 -3.127 1.00 75.94 112 ILE A N 1
ATOM 869 C CA . ILE A 1 112 ? -5.533 9.244 -4.167 1.00 75.94 112 ILE A CA 1
ATOM 870 C C . ILE A 1 112 ? -7.035 8.984 -4.215 1.00 75.94 112 ILE A C 1
ATOM 872 O O . ILE A 1 112 ? -7.463 7.834 -4.295 1.00 75.94 112 ILE A O 1
ATOM 876 N N . LYS A 1 113 ? -7.827 10.056 -4.147 1.00 72.38 113 LYS A N 1
ATOM 877 C CA . LYS A 1 113 ? -9.286 9.987 -4.267 1.00 72.38 113 LYS A CA 1
ATOM 878 C C . LYS A 1 113 ? -9.728 9.734 -5.711 1.00 72.38 113 LYS A C 1
ATOM 880 O O . LYS A 1 113 ? -9.082 10.264 -6.653 1.00 72.38 113 LYS A O 1
#